Protein AF-A0ABC9W5D8-F1 (afdb_monomer)

Mean predicted aligned error: 9.76 Å

Sequence (117 aa):
MKMIRGLEHLSYEDRLRELGLFSLEKRRIWGDLRAAFQYIKEAYRKAGEGLFTKAWSDRTMVNDFKLKEGRFRLDVRKKFFTMRVVRHWNRLPREAVEVPSLEVLKARWDGALGNMV

Solvent-accessible surface area (backbone atoms only — not comparable to full-atom values): 7394 Å² total; per-residue (Å²): 134,91,76,66,87,90,52,78,88,49,53,76,68,54,47,28,59,77,67,74,46,78,53,72,64,59,52,49,53,48,54,44,45,53,54,48,47,40,47,76,75,71,75,23,95,82,81,42,86,75,83,61,50,76,39,82,59,96,67,98,60,67,44,64,82,31,52,55,76,79,90,69,95,51,74,75,58,56,74,35,69,69,43,48,36,30,60,56,56,62,68,44,49,35,72,58,70,69,44,95,44,71,68,59,32,48,59,42,45,71,66,63,45,82,79,59,132

pLDDT: mean 74.96, std 11.91, range [47.03, 89.69]

Radius of gyration: 17.04 Å; Cα contacts (8 Å, |Δi|>4): 88; chains: 1; bounding box: 44×32×49 Å

Secondary structure (DSSP, 8-state):
-PPPTT-TTS-HHHHHHHTTPPPHHHHHHHHHHHHHHIIIIIS-TTT-TTT--EE---S-SS-S-EEPPP--SSGGGGGSHHHHHHHHHTTS-HHHHS-SSHHHHHHHHHHHGGG--

Foldseek 3Di:
DDDDPPCPPPDPVVVCVVVVHDDPVLVVLLVLQLVVLCLPANPPPPPSPPLWDF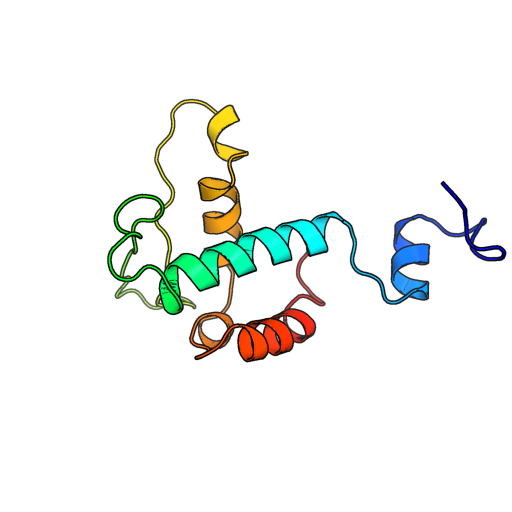DQDPDDDFARGATDADDDPDPVVCPDSSNSNRVSVVPDGRVLNVDNDPVSNVVVSVVPCVPPD

Organism: Grus japonensis (NCBI:txid30415)

Structure (mmCIF, N/CA/C/O backbone):
data_AF-A0ABC9W5D8-F1
#
_entry.id   AF-A0ABC9W5D8-F1
#
loop_
_atom_site.group_PDB
_atom_site.id
_atom_site.type_symbol
_atom_site.label_atom_id
_atom_site.label_alt_id
_atom_site.label_comp_id
_atom_site.label_asym_id
_atom_site.label_entity_id
_atom_site.label_seq_id
_atom_site.pdbx_PDB_ins_code
_atom_site.Cartn_x
_atom_site.Cartn_y
_atom_site.Cartn_z
_atom_site.occupancy
_atom_site.B_iso_or_equiv
_atom_site.auth_seq_id
_atom_site.auth_comp_id
_atom_site.auth_asym_id
_atom_site.auth_atom_id
_atom_site.pdbx_PDB_model_num
ATOM 1 N N . MET A 1 1 ? -15.100 14.810 17.867 1.00 52.06 1 MET A N 1
ATOM 2 C CA . MET A 1 1 ? -15.247 13.441 17.322 1.00 52.06 1 MET A CA 1
ATOM 3 C C . MET A 1 1 ? -16.468 12.830 17.998 1.00 52.06 1 MET A C 1
ATOM 5 O O . MET A 1 1 ? -16.484 12.803 19.219 1.00 52.06 1 MET A O 1
ATOM 9 N N . LYS A 1 2 ? -17.538 12.482 17.268 1.00 65.69 2 LYS A N 1
ATOM 10 C CA . LYS A 1 2 ? -18.737 11.883 17.886 1.00 65.69 2 LYS A CA 1
ATOM 11 C C . LYS A 1 2 ? -18.485 10.385 18.077 1.00 65.69 2 LYS A C 1
ATOM 13 O O . LYS A 1 2 ? -18.227 9.697 17.095 1.00 65.69 2 LYS A O 1
ATOM 18 N N . MET A 1 3 ? -18.502 9.912 19.321 1.00 75.75 3 MET A N 1
ATOM 19 C CA . MET A 1 3 ? -18.391 8.488 19.649 1.00 75.75 3 MET A CA 1
ATOM 20 C C . MET A 1 3 ? -19.765 7.817 19.570 1.00 75.75 3 MET A C 1
ATOM 22 O O . MET A 1 3 ? -20.776 8.420 19.930 1.00 75.75 3 MET A O 1
ATOM 26 N N . ILE A 1 4 ? -19.793 6.575 19.087 1.00 80.94 4 ILE A N 1
ATOM 27 C CA . ILE A 1 4 ? -20.999 5.745 19.063 1.00 80.94 4 ILE A CA 1
ATOM 28 C C . ILE A 1 4 ? -21.278 5.289 20.500 1.00 80.94 4 ILE A C 1
ATOM 30 O O . ILE A 1 4 ? -20.402 4.709 21.147 1.00 80.94 4 ILE A O 1
ATOM 34 N N . ARG A 1 5 ? -22.486 5.576 21.001 1.00 86.31 5 ARG A N 1
ATOM 35 C CA . ARG A 1 5 ? -22.923 5.162 22.344 1.00 86.31 5 ARG A CA 1
ATOM 36 C C . ARG A 1 5 ? -22.900 3.631 22.441 1.00 86.31 5 ARG A C 1
ATOM 38 O O . ARG A 1 5 ? -23.339 2.963 21.513 1.00 86.31 5 ARG A O 1
ATOM 45 N N . GLY A 1 6 ? -22.382 3.091 23.545 1.00 84.88 6 GLY A N 1
ATOM 46 C CA . GLY A 1 6 ? -22.276 1.641 23.793 1.00 84.88 6 GLY A CA 1
ATOM 47 C C . GLY A 1 6 ? -20.894 1.033 23.522 1.00 84.88 6 GLY A C 1
ATOM 48 O O . GLY A 1 6 ? -20.557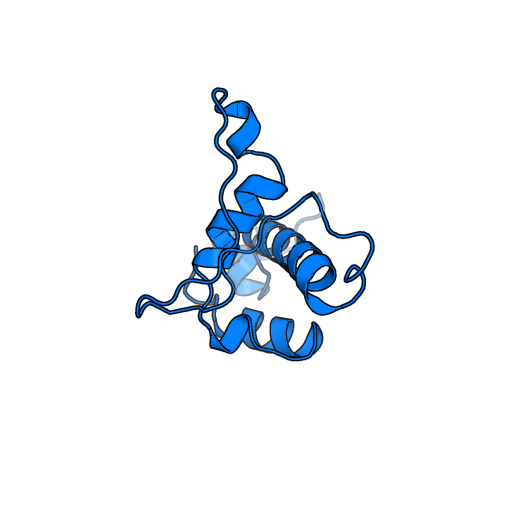 0.015 24.114 1.00 84.88 6 GLY A O 1
ATOM 49 N N . LEU A 1 7 ? -20.044 1.698 22.732 1.00 87.75 7 LEU A N 1
ATOM 50 C CA . LEU A 1 7 ? -18.678 1.238 22.433 1.00 87.75 7 LEU A CA 1
ATOM 51 C C . LEU A 1 7 ? -17.603 1.927 23.293 1.00 87.75 7 LEU A C 1
ATOM 53 O O . LEU A 1 7 ? -16.408 1.820 23.027 1.00 87.75 7 LEU A O 1
ATOM 57 N N . GLU A 1 8 ? -18.013 2.665 24.324 1.00 87.25 8 GLU A N 1
ATOM 58 C CA . GLU A 1 8 ? -17.138 3.543 25.113 1.00 87.25 8 GLU A CA 1
ATOM 59 C C . GLU A 1 8 ? -16.078 2.771 25.915 1.00 87.25 8 GLU A C 1
ATOM 61 O O . GLU A 1 8 ? -14.961 3.259 26.075 1.00 87.25 8 GLU A O 1
ATOM 66 N N . HIS A 1 9 ? -16.401 1.547 26.338 1.00 87.38 9 HIS A N 1
ATOM 67 C CA . HIS A 1 9 ? -15.533 0.669 27.128 1.00 87.38 9 HIS A CA 1
ATOM 68 C C . HIS A 1 9 ? -14.520 -0.123 26.285 1.00 87.38 9 HIS A C 1
ATOM 70 O O . HIS A 1 9 ? -13.538 -0.629 26.821 1.00 87.38 9 HIS A O 1
ATOM 76 N N . LEU A 1 10 ? -14.749 -0.236 24.974 1.00 89.69 10 LEU A N 1
ATOM 77 C CA . LEU A 1 10 ? -13.893 -1.007 24.077 1.00 89.69 10 LEU A CA 1
ATOM 78 C C . LEU A 1 10 ? -12.647 -0.219 23.675 1.00 89.69 10 LEU A C 1
ATOM 80 O O . LEU A 1 10 ? -12.696 1.010 23.530 1.00 89.69 10 LEU A O 1
ATOM 84 N N . SER A 1 11 ? -11.547 -0.935 23.431 1.00 88.62 11 SER A N 1
ATOM 85 C CA . SER A 1 11 ? -10.331 -0.358 22.854 1.00 88.62 11 SER A CA 1
ATOM 86 C C . SER A 1 11 ? -10.579 0.117 21.415 1.00 88.62 11 SER A C 1
ATOM 88 O O . SER A 1 11 ? -11.542 -0.290 20.768 1.00 88.62 11 SER A O 1
ATOM 90 N N . TYR A 1 12 ? -9.713 0.983 20.879 1.00 84.38 12 TYR A N 1
ATOM 91 C CA . TYR A 1 12 ? -9.842 1.448 19.491 1.00 84.38 12 TYR A CA 1
ATOM 92 C C . TYR A 1 12 ? -9.900 0.285 18.484 1.00 84.38 12 TYR A C 1
ATOM 94 O O . TYR A 1 12 ? -10.726 0.313 17.572 1.00 84.38 12 TYR A O 1
ATOM 102 N N . GLU A 1 13 ? -9.070 -0.741 18.681 1.00 83.31 13 GLU A N 1
ATOM 103 C CA . GLU A 1 13 ? -9.015 -1.914 17.805 1.00 83.31 13 GLU A CA 1
ATOM 104 C C . GLU A 1 13 ? -10.278 -2.775 17.918 1.00 83.31 13 GLU A C 1
ATOM 106 O O . GLU A 1 13 ? -10.823 -3.209 16.903 1.00 83.31 13 GLU A O 1
ATOM 111 N N . ASP A 1 14 ? -10.807 -2.957 19.129 1.00 87.62 14 ASP A N 1
ATOM 112 C CA . ASP A 1 14 ? -12.037 -3.729 19.338 1.00 87.62 14 ASP A CA 1
ATOM 113 C C . ASP A 1 14 ? -13.255 -3.010 18.758 1.00 87.62 14 ASP A C 1
ATOM 115 O O . ASP A 1 14 ? -14.113 -3.637 18.147 1.00 87.62 14 ASP A O 1
ATOM 119 N N . ARG A 1 15 ? -13.296 -1.673 18.838 1.00 88.94 15 ARG A N 1
ATOM 120 C CA . ARG A 1 15 ? -14.333 -0.873 18.164 1.00 88.94 15 ARG A CA 1
ATOM 121 C C . ARG A 1 15 ? -14.294 -1.052 16.653 1.00 88.94 15 ARG A C 1
ATOM 123 O O . ARG A 1 15 ? -15.343 -1.111 16.021 1.00 88.94 15 ARG A O 1
ATOM 130 N N . LEU A 1 16 ? -13.100 -1.097 16.060 1.00 85.94 16 LEU A N 1
ATOM 131 C CA . LEU A 1 16 ? -12.955 -1.332 14.625 1.00 85.94 16 LEU A CA 1
ATOM 132 C C . LEU A 1 16 ? -13.451 -2.728 14.241 1.00 85.94 16 LEU A C 1
ATOM 134 O O . LEU A 1 16 ? -14.157 -2.851 13.243 1.00 85.94 16 LEU A O 1
ATOM 138 N N . ARG A 1 17 ? -13.135 -3.748 15.049 1.00 85.25 17 ARG A N 1
ATOM 139 C CA . ARG A 1 17 ? -13.626 -5.120 14.853 1.00 85.25 17 ARG A CA 1
ATOM 140 C C . ARG A 1 17 ? -15.148 -5.199 14.951 1.00 85.25 17 ARG A C 1
ATOM 142 O O . ARG A 1 17 ? -15.764 -5.727 14.032 1.00 85.25 17 ARG A O 1
ATOM 149 N N . GLU A 1 18 ? -15.734 -4.619 15.996 1.00 87.12 18 GLU A N 1
ATOM 150 C CA . GLU A 1 18 ? -17.185 -4.624 16.233 1.00 87.12 18 GLU A CA 1
ATOM 151 C C . GLU A 1 18 ? -17.954 -3.919 15.107 1.00 87.12 18 GLU A C 1
ATOM 153 O O . GLU A 1 18 ? -19.015 -4.358 14.676 1.00 87.12 18 GLU A O 1
ATOM 158 N N . LEU A 1 19 ? -17.386 -2.836 14.570 1.00 87.31 19 LEU A N 1
ATOM 159 C CA . LEU A 1 19 ? -17.972 -2.091 13.457 1.00 87.31 19 LEU A CA 1
ATOM 160 C C . LEU A 1 19 ? -17.673 -2.709 12.079 1.00 87.31 19 LEU A C 1
ATOM 162 O O . LEU A 1 19 ? -18.116 -2.163 11.068 1.00 87.31 19 LEU A O 1
ATOM 166 N N . GLY A 1 20 ? -16.885 -3.788 12.007 1.00 84.81 20 GLY A N 1
ATOM 167 C CA . GLY A 1 20 ? -16.422 -4.364 10.741 1.00 84.81 20 GLY A CA 1
ATOM 168 C C . GLY A 1 20 ? -15.589 -3.387 9.898 1.00 84.81 20 GLY A C 1
ATOM 169 O O . GLY A 1 20 ? -15.586 -3.464 8.669 1.00 84.81 20 GLY A O 1
ATOM 170 N N . LEU A 1 21 ? -14.914 -2.425 10.536 1.00 84.62 21 LEU A N 1
ATOM 171 C CA . LEU A 1 21 ? -14.166 -1.361 9.873 1.00 84.62 21 LEU A CA 1
ATOM 172 C C . LEU A 1 21 ? -12.668 -1.653 9.832 1.00 84.62 21 LEU A C 1
ATOM 174 O O . LEU A 1 21 ? -12.053 -2.102 10.795 1.00 84.62 21 LEU A O 1
ATOM 178 N N . PHE A 1 22 ? -12.037 -1.263 8.728 1.00 82.00 22 PHE A N 1
ATOM 179 C CA . PHE A 1 22 ? -10.584 -1.249 8.638 1.00 82.00 22 PHE A CA 1
ATOM 180 C C . PHE A 1 22 ? -9.962 -0.085 9.418 1.00 82.00 22 PHE A C 1
ATOM 182 O O . PHE A 1 22 ? -10.428 1.066 9.369 1.00 82.00 22 PHE A O 1
ATOM 189 N N . SER A 1 23 ? -8.816 -0.367 10.045 1.00 84.81 23 SER A N 1
ATOM 190 C CA . SER A 1 23 ? -7.956 0.659 10.630 1.00 84.81 23 SER A CA 1
ATOM 191 C C . SER A 1 23 ? -7.548 1.703 9.586 1.00 84.81 23 SER A C 1
ATOM 193 O O . SER A 1 23 ? -7.592 1.482 8.3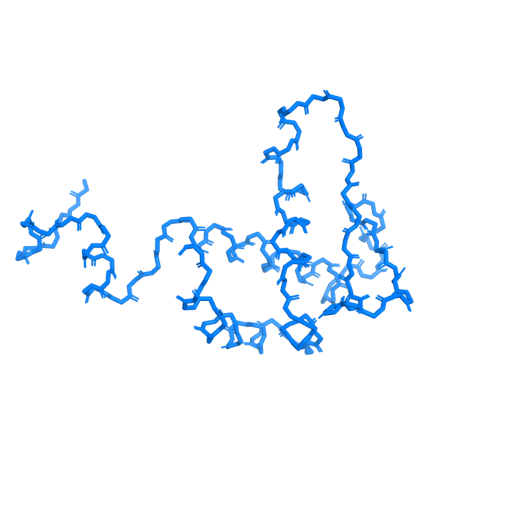68 1.00 84.81 23 SER A O 1
ATOM 195 N N . LEU A 1 24 ? -7.167 2.890 10.060 1.00 85.69 24 LEU A N 1
ATOM 196 C CA . LEU A 1 24 ? -6.671 3.950 9.177 1.00 85.69 24 LEU A CA 1
ATOM 197 C C . LEU A 1 24 ? -5.429 3.504 8.398 1.00 85.69 24 LEU A C 1
ATOM 199 O O . LEU A 1 24 ? -5.266 3.886 7.241 1.00 85.69 24 LEU A O 1
ATOM 203 N N . GLU A 1 25 ? -4.590 2.665 9.000 1.00 83.94 25 GLU A N 1
ATOM 204 C CA . GLU A 1 25 ? -3.413 2.106 8.344 1.00 83.94 25 GLU A CA 1
ATOM 205 C C . GLU A 1 25 ? -3.795 1.196 7.173 1.00 83.94 25 GLU A C 1
ATOM 207 O O . GLU A 1 25 ? -3.338 1.435 6.054 1.00 83.94 25 GLU A O 1
ATOM 212 N N . LYS A 1 26 ? -4.711 0.238 7.375 1.00 83.75 26 LYS A N 1
ATOM 213 C CA . LYS A 1 26 ? -5.200 -0.632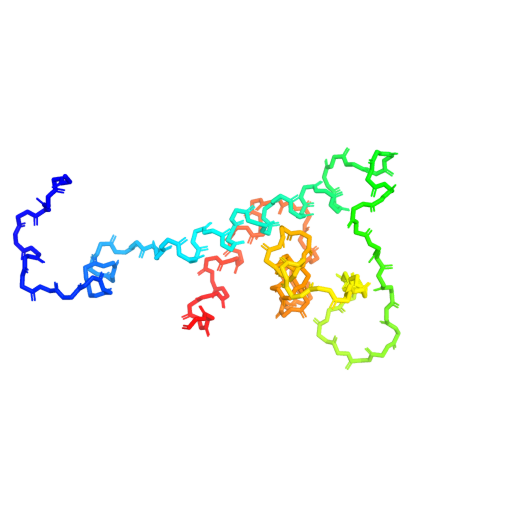 6.292 1.00 83.75 26 LYS A CA 1
ATOM 214 C C . LYS A 1 26 ? -5.835 0.178 5.156 1.00 83.75 26 LYS A C 1
ATOM 216 O O . LYS A 1 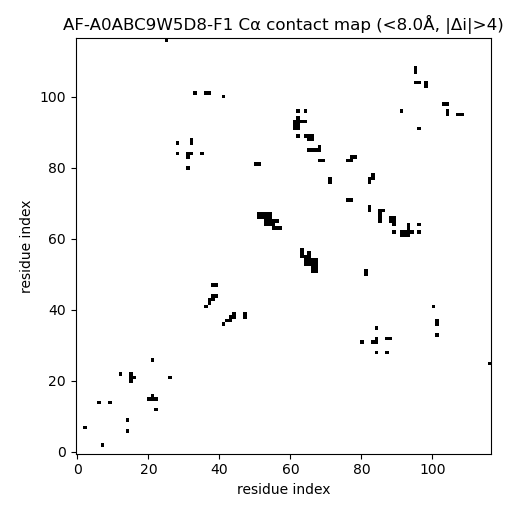26 ? -5.554 -0.078 3.986 1.00 83.75 26 LYS A O 1
ATOM 221 N N . ARG A 1 27 ? -6.612 1.220 5.483 1.00 86.56 27 ARG A N 1
ATOM 222 C CA . ARG A 1 27 ? -7.187 2.147 4.486 1.00 86.56 27 ARG A CA 1
ATOM 223 C C . ARG A 1 27 ? -6.125 2.935 3.722 1.00 86.56 27 ARG A C 1
ATOM 225 O O . ARG A 1 27 ? -6.262 3.128 2.516 1.00 86.56 27 ARG A O 1
ATOM 232 N N . ARG A 1 28 ? -5.063 3.377 4.401 1.00 88.06 28 ARG A N 1
ATOM 233 C CA . ARG A 1 28 ? -3.944 4.090 3.776 1.00 88.06 28 ARG A CA 1
ATOM 234 C C . ARG A 1 28 ? -3.171 3.185 2.820 1.00 88.06 28 ARG A C 1
ATOM 236 O O . ARG A 1 28 ? -2.905 3.604 1.699 1.00 88.06 28 ARG A O 1
ATOM 243 N N . ILE A 1 29 ? -2.862 1.956 3.237 1.00 86.19 29 ILE A N 1
ATOM 244 C CA . ILE A 1 29 ? -2.186 0.968 2.384 1.00 86.19 29 ILE A CA 1
ATOM 245 C C . ILE A 1 29 ? -3.052 0.654 1.158 1.00 86.19 29 ILE A C 1
ATOM 247 O O . ILE A 1 29 ? -2.540 0.639 0.040 1.00 86.19 29 ILE A O 1
ATOM 251 N N . TRP A 1 30 ? -4.365 0.479 1.338 1.00 86.62 30 TRP A N 1
ATOM 252 C CA . TRP A 1 30 ? -5.279 0.263 0.217 1.00 86.62 30 TRP A CA 1
ATOM 253 C C . TRP A 1 30 ? -5.291 1.439 -0.767 1.00 86.62 30 TRP A C 1
ATOM 255 O O . TRP A 1 30 ? -5.204 1.235 -1.977 1.00 86.62 30 TRP A O 1
ATOM 265 N N . GLY A 1 31 ? -5.337 2.677 -0.265 1.00 89.06 31 GLY A N 1
ATOM 266 C CA . GLY A 1 31 ? -5.233 3.876 -1.101 1.00 89.06 31 GLY A CA 1
ATOM 267 C C . GLY A 1 31 ? -3.919 3.934 -1.884 1.00 89.06 31 GLY A C 1
ATOM 268 O O . GLY A 1 31 ? -3.928 4.235 -3.079 1.00 89.06 31 GLY A O 1
ATOM 269 N N . ASP A 1 32 ? -2.806 3.580 -1.234 1.00 87.75 32 ASP A N 1
ATOM 270 C CA . ASP A 1 32 ? -1.487 3.537 -1.862 1.00 87.75 32 ASP A CA 1
ATOM 271 C C . ASP A 1 32 ? -1.432 2.493 -3.002 1.00 87.75 32 ASP A C 1
ATOM 273 O O . ASP A 1 32 ? -0.969 2.785 -4.107 1.00 87.75 32 ASP A O 1
ATOM 277 N N . LEU A 1 33 ? -1.956 1.287 -2.766 1.00 85.62 33 LEU A N 1
ATOM 278 C CA . LEU A 1 33 ? -1.963 0.198 -3.750 1.00 85.62 33 LEU A CA 1
ATOM 279 C C . LEU A 1 33 ? -2.947 0.421 -4.894 1.00 85.62 33 LEU A C 1
ATOM 281 O O . LEU A 1 33 ? -2.620 0.108 -6.036 1.00 85.62 33 LEU A O 1
ATOM 285 N N . ARG A 1 34 ? -4.114 1.011 -4.620 1.00 87.94 34 ARG A N 1
ATOM 286 C CA . ARG A 1 34 ? -5.065 1.430 -5.655 1.00 87.94 34 ARG A CA 1
ATOM 287 C C . ARG A 1 34 ? -4.406 2.383 -6.648 1.00 87.94 34 ARG A C 1
ATOM 289 O O . ARG A 1 34 ? -4.504 2.175 -7.855 1.00 87.94 34 ARG A O 1
ATOM 296 N N . ALA A 1 35 ? -3.717 3.404 -6.143 1.00 85.50 35 ALA A N 1
ATOM 297 C CA . ALA A 1 35 ? -3.010 4.363 -6.985 1.00 85.50 35 ALA A CA 1
ATOM 298 C C . ALA A 1 35 ? -1.863 3.697 -7.772 1.00 85.50 35 ALA A C 1
ATOM 300 O O . ALA A 1 35 ? -1.676 3.981 -8.956 1.00 85.50 35 ALA A O 1
ATOM 301 N N . ALA A 1 36 ? -1.136 2.759 -7.156 1.00 83.88 36 ALA A N 1
ATOM 302 C CA . ALA A 1 36 ? -0.102 1.980 -7.836 1.00 83.88 36 ALA A CA 1
ATOM 303 C C . ALA A 1 36 ? -0.664 1.104 -8.966 1.00 83.88 36 ALA A C 1
ATOM 305 O O . ALA A 1 36 ? -0.116 1.092 -10.067 1.00 83.88 36 ALA A O 1
ATOM 306 N N . PHE A 1 37 ? -1.779 0.409 -8.728 1.00 82.00 37 PHE A N 1
ATOM 307 C CA . PHE A 1 37 ? -2.435 -0.435 -9.726 1.00 82.00 37 PHE A CA 1
ATOM 308 C C . PHE A 1 37 ? -2.863 0.377 -10.951 1.00 82.00 37 PHE A C 1
ATOM 310 O O . PHE A 1 37 ? -2.528 0.020 -12.081 1.00 82.00 37 PHE A O 1
ATOM 317 N N . GLN A 1 38 ? -3.511 1.523 -10.727 1.00 80.88 38 GLN A N 1
ATOM 318 C CA . GLN A 1 38 ? -3.913 2.441 -11.796 1.00 80.88 38 GLN A CA 1
ATOM 319 C C . GLN A 1 38 ? -2.713 2.927 -12.622 1.00 80.88 38 GLN A C 1
ATOM 321 O O . GLN A 1 38 ? -2.781 2.976 -13.852 1.00 80.88 38 GLN A O 1
ATOM 326 N N . TYR A 1 39 ? -1.589 3.224 -11.961 1.00 76.00 39 TYR A N 1
ATOM 327 C CA . TYR A 1 39 ? -0.350 3.610 -12.634 1.00 76.00 39 TYR A CA 1
ATOM 328 C C . TYR A 1 39 ? 0.240 2.477 -13.486 1.00 76.00 39 TYR A C 1
ATOM 330 O O . TYR A 1 39 ? 0.701 2.699 -14.604 1.00 76.00 39 TYR A O 1
ATOM 338 N N . ILE A 1 40 ? 0.228 1.249 -12.962 1.00 73.06 40 ILE A N 1
ATOM 339 C CA . ILE A 1 40 ? 0.904 0.094 -13.565 1.00 73.06 40 ILE A CA 1
ATOM 340 C C . ILE A 1 40 ? 0.095 -0.529 -14.709 1.00 73.06 40 ILE A C 1
ATOM 342 O O . ILE A 1 40 ? 0.712 -1.001 -15.676 1.00 73.06 40 ILE A O 1
ATOM 346 N N . LYS A 1 41 ? -1.239 -0.581 -14.577 1.00 71.94 41 LYS A N 1
ATOM 347 C CA . LYS A 1 41 ? -2.144 -1.366 -15.434 1.00 71.94 41 LYS A CA 1
ATOM 348 C C . LYS A 1 41 ? -3.136 -0.528 -16.246 1.00 71.94 41 LYS A C 1
ATOM 350 O O . LYS A 1 41 ? -3.348 -0.862 -17.405 1.00 71.94 41 LYS A O 1
ATOM 355 N N . GLU A 1 42 ? -3.728 0.530 -15.684 1.00 63.03 42 GLU A N 1
ATOM 356 C CA . GLU A 1 42 ? -5.060 0.967 -16.151 1.00 63.03 42 GLU A CA 1
ATOM 357 C C . GLU A 1 42 ? -5.132 2.363 -16.806 1.00 63.03 42 GLU A C 1
ATOM 359 O O . GLU A 1 42 ? -6.132 2.663 -17.445 1.00 63.03 42 GLU A O 1
ATOM 364 N N . ALA A 1 43 ? -4.089 3.208 -16.758 1.00 50.88 43 ALA A N 1
ATOM 365 C CA . ALA A 1 43 ? -4.155 4.522 -17.439 1.00 50.88 43 ALA A CA 1
ATOM 366 C C . ALA A 1 43 ? -2.833 5.116 -17.971 1.00 50.88 43 ALA A C 1
ATOM 368 O O . ALA A 1 43 ? -2.860 5.986 -18.839 1.00 50.88 43 ALA A O 1
ATOM 369 N N . TYR A 1 44 ? -1.662 4.664 -17.510 1.00 51.41 44 TYR A N 1
ATOM 370 C CA . TYR A 1 44 ? -0.393 5.385 -17.723 1.00 51.41 44 TYR A CA 1
ATOM 371 C C . TYR A 1 44 ? 0.642 4.642 -18.573 1.00 51.41 44 TYR A C 1
ATOM 373 O O . TYR A 1 44 ? 1.840 4.878 -18.435 1.00 51.41 44 TYR A O 1
ATOM 381 N N . ARG A 1 45 ? 0.223 3.797 -19.525 1.00 52.28 45 ARG A N 1
ATOM 382 C CA . ARG A 1 45 ? 1.185 3.081 -20.389 1.00 52.28 45 ARG A CA 1
ATOM 383 C C . ARG A 1 45 ? 2.140 4.018 -21.159 1.00 52.28 45 ARG A C 1
ATOM 385 O O . ARG A 1 45 ? 3.197 3.558 -21.564 1.00 52.28 45 ARG A O 1
ATOM 392 N N . LYS A 1 46 ? 1.781 5.300 -21.350 1.00 51.56 46 LYS A N 1
ATOM 393 C CA . LYS A 1 46 ? 2.614 6.324 -22.018 1.00 51.56 46 LYS A CA 1
ATOM 394 C C . LYS A 1 46 ? 3.151 7.450 -21.117 1.00 51.56 46 LYS A C 1
ATOM 396 O O . LYS A 1 46 ? 4.177 8.019 -21.449 1.00 51.56 46 LYS A O 1
ATOM 401 N N . ALA A 1 47 ? 2.497 7.785 -20.001 1.00 47.44 47 ALA A N 1
ATOM 402 C CA . ALA A 1 47 ? 2.941 8.864 -19.095 1.00 47.44 47 ALA A CA 1
ATOM 403 C C . ALA A 1 47 ? 3.535 8.340 -17.765 1.00 47.44 47 ALA A C 1
ATOM 405 O O . ALA A 1 47 ? 3.918 9.116 -16.893 1.00 47.44 47 ALA A O 1
ATOM 406 N N . GLY A 1 48 ? 3.584 7.013 -17.594 1.00 51.22 48 GLY A N 1
ATOM 407 C CA . GLY A 1 48 ? 4.061 6.317 -16.399 1.00 51.22 48 GLY A CA 1
ATOM 408 C C . GLY A 1 48 ? 5.524 5.861 -16.454 1.00 51.22 48 GLY A C 1
ATOM 409 O O . GLY A 1 48 ? 5.960 5.051 -15.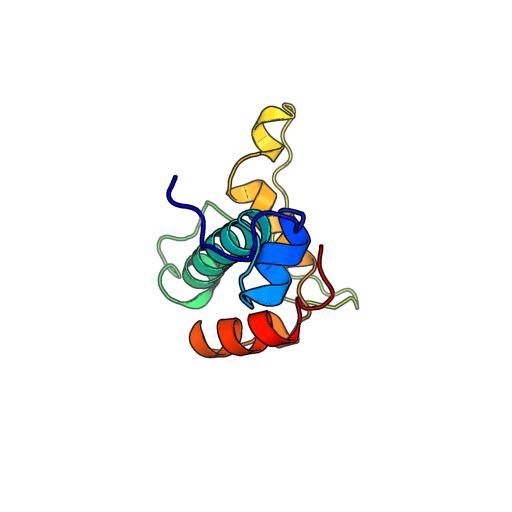635 1.00 51.22 48 GLY A O 1
ATOM 410 N N . GLU A 1 49 ? 6.302 6.342 -17.416 1.00 54.66 49 GLU A N 1
ATOM 411 C CA . GLU A 1 49 ? 7.736 6.071 -17.472 1.00 54.66 49 GLU A CA 1
ATOM 412 C C . GLU A 1 49 ? 8.460 7.039 -16.521 1.00 54.66 49 GLU A C 1
ATOM 414 O O . GLU A 1 49 ? 8.931 8.094 -16.924 1.00 54.66 49 GLU A O 1
ATOM 419 N N . GLY A 1 50 ? 8.495 6.733 -15.215 1.00 62.66 50 GLY A N 1
ATOM 420 C CA . GLY A 1 50 ? 9.341 7.505 -14.292 1.00 62.66 50 GLY A CA 1
ATOM 421 C C . GLY A 1 50 ? 9.151 7.295 -12.788 1.00 62.66 50 GLY A C 1
ATOM 422 O O . GLY A 1 50 ? 10.131 7.381 -12.051 1.00 62.66 50 GLY A O 1
ATOM 423 N N . LEU A 1 51 ? 7.939 6.999 -12.296 1.00 66.94 51 LEU A N 1
ATOM 424 C CA . LEU A 1 51 ? 7.703 6.868 -10.842 1.00 66.94 51 LEU A CA 1
ATOM 425 C C . LEU A 1 51 ? 8.063 5.486 -10.303 1.00 66.94 51 LEU A C 1
ATOM 427 O O . LEU A 1 51 ? 8.532 5.373 -9.170 1.00 66.94 51 LEU A O 1
ATOM 431 N N . PHE A 1 52 ? 7.850 4.443 -11.103 1.00 67.75 52 PHE A N 1
ATOM 432 C CA . PHE A 1 52 ? 8.164 3.073 -10.726 1.00 67.75 52 PHE A CA 1
ATOM 433 C C . PHE A 1 52 ? 8.918 2.369 -11.845 1.00 67.75 52 PHE A C 1
ATOM 435 O O . PHE A 1 52 ? 8.460 2.312 -12.984 1.00 67.75 52 PHE A O 1
ATOM 442 N N . THR A 1 53 ? 10.061 1.778 -11.508 1.00 69.38 53 THR A N 1
ATOM 443 C CA . THR A 1 53 ? 10.760 0.867 -12.412 1.00 69.38 53 THR A CA 1
ATOM 444 C C . THR A 1 53 ? 10.206 -0.537 -12.210 1.00 69.38 53 THR A C 1
ATOM 446 O O . THR A 1 53 ? 10.298 -1.089 -11.109 1.00 69.38 53 THR A O 1
ATOM 449 N N . LYS A 1 54 ? 9.640 -1.116 -13.271 1.00 70.31 54 LYS A N 1
ATOM 450 C CA . LYS A 1 54 ? 9.254 -2.530 -13.291 1.00 70.31 54 LYS A CA 1
ATOM 451 C C . LYS A 1 54 ? 10.525 -3.374 -13.292 1.00 70.31 54 LYS A C 1
ATOM 453 O O . LYS A 1 54 ? 11.412 -3.149 -14.111 1.00 70.31 54 LYS A O 1
ATOM 458 N N . ALA A 1 55 ? 10.613 -4.323 -12.372 1.00 66.75 55 ALA A N 1
ATOM 459 C CA . ALA A 1 55 ? 11.645 -5.345 -12.384 1.00 66.75 55 ALA A CA 1
ATOM 460 C C . ALA A 1 55 ? 10.980 -6.660 -12.792 1.00 66.75 55 ALA A C 1
ATOM 462 O O . ALA A 1 55 ? 10.195 -7.213 -12.025 1.00 66.75 55 ALA A O 1
ATOM 463 N N . TRP A 1 56 ? 11.279 -7.134 -14.001 1.00 58.69 56 TRP A N 1
ATOM 464 C CA . TRP A 1 56 ? 10.997 -8.519 -14.364 1.00 58.69 56 TRP A CA 1
ATOM 465 C C . TRP A 1 56 ? 12.001 -9.407 -13.627 1.00 58.69 56 TRP A C 1
ATOM 467 O O . TRP A 1 56 ? 13.191 -9.095 -13.592 1.00 58.69 56 TRP A O 1
ATOM 477 N N . SER A 1 57 ? 11.504 -10.451 -12.970 1.00 58.12 57 SER A N 1
ATOM 478 C CA . SER A 1 57 ? 12.308 -11.403 -12.206 1.00 58.12 57 SER A CA 1
ATOM 479 C C . SER A 1 57 ? 11.983 -12.805 -12.690 1.00 58.12 57 SER A C 1
ATOM 481 O O . SER A 1 57 ? 10.890 -13.302 -12.469 1.00 58.12 57 SER A O 1
ATOM 483 N N . ASP A 1 58 ? 12.973 -13.445 -13.284 1.00 52.50 58 ASP A N 1
ATOM 484 C CA . ASP A 1 58 ? 12.998 -14.818 -13.782 1.00 52.50 58 ASP A CA 1
ATOM 485 C C . ASP A 1 58 ? 13.248 -15.859 -12.667 1.00 52.50 58 ASP A C 1
ATOM 487 O O . ASP A 1 58 ? 13.203 -17.062 -12.911 1.00 52.50 58 ASP A O 1
ATOM 491 N N . ARG A 1 59 ? 13.461 -15.420 -11.413 1.00 49.84 59 ARG A N 1
ATOM 492 C CA . ARG A 1 59 ? 13.645 -16.308 -10.251 1.00 49.84 59 ARG A CA 1
ATOM 493 C C . ARG A 1 59 ? 12.361 -16.506 -9.440 1.00 49.84 59 ARG A C 1
ATOM 495 O O . ARG A 1 59 ? 11.713 -15.556 -9.003 1.00 49.84 59 ARG A O 1
ATOM 502 N N . THR A 1 60 ? 12.078 -17.783 -9.211 1.00 47.03 60 THR A N 1
ATOM 503 C CA . THR A 1 60 ? 10.899 -18.470 -8.667 1.00 47.03 60 THR A CA 1
ATOM 504 C C . THR A 1 60 ? 10.430 -17.989 -7.283 1.00 47.03 60 THR A C 1
ATOM 506 O O . THR A 1 60 ? 10.540 -18.714 -6.300 1.00 47.03 60 THR A O 1
ATOM 509 N N . MET A 1 61 ? 9.890 -16.771 -7.161 1.00 53.19 61 MET A N 1
ATOM 510 C CA . MET A 1 61 ? 9.184 -16.349 -5.939 1.00 53.19 61 MET A CA 1
ATOM 511 C C . MET A 1 61 ? 8.015 -15.381 -6.193 1.00 53.19 61 MET A C 1
ATOM 513 O O . MET A 1 61 ? 8.222 -14.197 -6.460 1.00 53.19 61 MET A O 1
ATOM 517 N N . VAL A 1 62 ? 6.810 -15.919 -5.958 1.00 57.09 62 VAL A N 1
ATOM 518 C CA . VAL A 1 62 ? 5.511 -15.344 -5.533 1.00 57.09 62 VAL A CA 1
ATOM 519 C C . VAL A 1 62 ? 4.876 -14.201 -6.344 1.00 57.09 62 VAL A C 1
ATOM 521 O O . VAL A 1 62 ? 3.655 -14.147 -6.344 1.00 57.09 62 VAL A O 1
ATOM 524 N N . ASN A 1 63 ? 5.591 -13.328 -7.063 1.00 65.31 63 ASN A N 1
ATOM 525 C CA . ASN A 1 63 ? 4.976 -12.389 -8.021 1.00 65.31 63 ASN A CA 1
ATOM 526 C C . ASN A 1 63 ? 5.934 -11.967 -9.154 1.00 65.31 63 ASN A C 1
ATOM 528 O O . ASN A 1 63 ? 7.109 -11.684 -8.920 1.00 65.31 63 ASN A O 1
ATOM 532 N N . ASP A 1 64 ? 5.399 -11.870 -10.376 1.00 64.94 64 ASP A N 1
ATOM 533 C CA . ASP A 1 64 ? 6.168 -11.515 -11.586 1.00 64.94 64 ASP A CA 1
ATOM 534 C C . ASP A 1 64 ? 6.197 -9.996 -11.847 1.00 64.94 64 A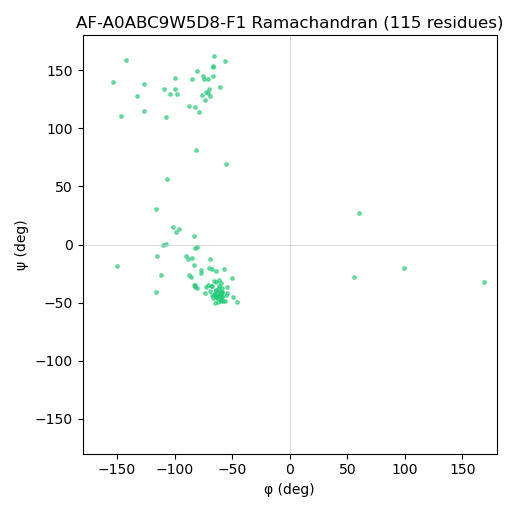SP A C 1
ATOM 536 O O . ASP A 1 64 ? 6.950 -9.492 -12.678 1.00 64.94 64 ASP A O 1
ATOM 540 N N . PHE A 1 65 ? 5.387 -9.233 -11.107 1.00 71.12 65 PHE A N 1
ATOM 541 C CA . PHE A 1 65 ? 5.200 -7.790 -11.274 1.00 71.12 65 PHE A CA 1
ATOM 542 C C . PHE A 1 65 ? 5.889 -6.993 -10.162 1.00 71.12 65 PHE A C 1
ATOM 544 O O . PHE A 1 65 ? 5.239 -6.210 -9.471 1.00 71.12 65 PHE A O 1
ATOM 551 N N . LYS A 1 66 ? 7.201 -7.160 -9.962 1.00 77.00 66 LYS A N 1
ATOM 552 C CA . LYS A 1 66 ? 7.914 -6.419 -8.907 1.00 77.00 66 LYS A CA 1
ATOM 553 C C . LYS A 1 66 ? 8.157 -4.964 -9.276 1.00 77.00 66 LYS A C 1
ATOM 555 O O . LYS A 1 66 ? 8.463 -4.612 -10.419 1.00 77.00 66 LYS A O 1
ATOM 560 N N . LEU A 1 67 ? 8.091 -4.117 -8.255 1.00 79.56 67 LEU A N 1
ATOM 561 C CA . LEU A 1 67 ? 8.548 -2.736 -8.323 1.00 79.56 67 LEU A CA 1
ATOM 562 C C . LEU A 1 67 ? 9.940 -2.637 -7.700 1.00 79.56 67 LEU A C 1
ATOM 564 O O . LEU A 1 67 ? 10.192 -3.178 -6.620 1.00 79.56 67 LEU A O 1
ATOM 568 N N . LYS A 1 68 ? 10.857 -1.946 -8.378 1.00 78.06 68 LYS A N 1
ATOM 569 C CA . LYS A 1 68 ? 12.210 -1.708 -7.868 1.00 78.06 68 LYS A CA 1
ATOM 570 C C . LYS A 1 68 ? 12.180 -0.621 -6.793 1.00 78.06 68 LYS A C 1
ATOM 572 O O . LYS A 1 68 ? 11.672 0.474 -7.029 1.00 78.06 68 LYS A O 1
ATOM 577 N N . GLU A 1 69 ? 12.763 -0.902 -5.629 1.00 75.19 69 GLU A N 1
ATOM 578 C CA . GLU A 1 69 ? 12.970 0.121 -4.599 1.00 75.19 69 GLU A CA 1
ATOM 579 C C . GLU A 1 69 ? 14.065 1.094 -5.068 1.00 75.19 69 GLU A C 1
ATOM 581 O O . GLU A 1 69 ? 15.138 0.687 -5.529 1.00 75.19 69 GLU A O 1
ATOM 586 N N . GLY A 1 70 ? 13.788 2.396 -4.986 1.00 72.12 70 GLY A N 1
ATOM 587 C CA . GLY A 1 70 ? 14.772 3.430 -5.283 1.00 72.12 70 GLY A CA 1
ATOM 588 C C . GLY A 1 70 ? 15.838 3.458 -4.191 1.00 72.12 70 GLY A C 1
ATOM 589 O O . GLY A 1 70 ? 15.521 3.435 -3.003 1.00 72.12 70 GLY A O 1
ATOM 590 N N . ARG A 1 71 ? 17.118 3.513 -4.572 1.00 72.94 71 ARG A N 1
ATOM 591 C CA . ARG A 1 71 ? 18.205 3.655 -3.596 1.00 72.94 71 ARG A CA 1
ATOM 592 C C . ARG A 1 71 ? 18.290 5.115 -3.169 1.00 72.94 71 ARG A C 1
ATOM 594 O O . ARG A 1 71 ? 18.625 5.981 -3.972 1.00 72.94 71 ARG A O 1
ATOM 601 N N . PHE A 1 72 ? 17.993 5.386 -1.903 1.00 66.94 72 PHE A N 1
ATOM 602 C CA . PHE A 1 72 ? 18.053 6.730 -1.338 1.00 66.94 72 PHE A CA 1
ATOM 603 C C . PHE A 1 72 ? 18.916 6.748 -0.081 1.00 66.94 72 PHE A C 1
ATOM 605 O O . PHE A 1 72 ? 18.818 5.858 0.758 1.00 66.94 72 PHE A O 1
ATOM 612 N N . ARG A 1 73 ? 19.742 7.792 0.053 1.00 68.69 73 ARG A N 1
ATOM 613 C CA . ARG A 1 73 ? 20.659 7.974 1.189 1.00 68.69 73 ARG A CA 1
ATOM 614 C C . ARG A 1 73 ? 19.956 8.458 2.466 1.00 68.69 73 ARG A C 1
ATOM 616 O O . ARG A 1 73 ? 20.471 8.241 3.551 1.00 68.69 73 ARG A O 1
ATOM 623 N N . LEU A 1 74 ? 18.799 9.117 2.338 1.00 79.06 74 LEU A N 1
ATOM 624 C CA . LEU A 1 74 ? 18.049 9.688 3.462 1.00 79.06 74 LEU A CA 1
ATOM 625 C C . LEU A 1 74 ? 16.830 8.831 3.817 1.00 79.06 74 LEU A C 1
ATOM 627 O O . LEU A 1 74 ? 15.981 8.576 2.960 1.00 79.06 74 LEU A O 1
ATOM 631 N N . ASP A 1 75 ? 16.682 8.494 5.100 1.00 73.31 75 ASP A N 1
ATOM 632 C CA . ASP A 1 75 ? 15.545 7.718 5.618 1.00 73.31 75 ASP A CA 1
ATOM 633 C C . ASP A 1 75 ? 14.198 8.429 5.472 1.00 73.31 75 ASP A C 1
ATOM 635 O O . ASP A 1 75 ? 13.158 7.778 5.365 1.00 73.31 75 ASP A O 1
ATOM 639 N N . VAL A 1 76 ? 14.204 9.761 5.364 1.00 75.56 76 VAL A N 1
ATOM 640 C CA . VAL A 1 76 ? 13.007 10.556 5.052 1.00 75.56 76 VAL A CA 1
ATOM 641 C C . VAL A 1 76 ? 12.359 10.061 3.759 1.00 75.56 76 VAL A C 1
ATOM 643 O O . VAL A 1 76 ? 11.132 9.973 3.675 1.00 75.56 76 VAL A O 1
ATOM 646 N N . ARG A 1 77 ? 13.169 9.641 2.772 1.00 72.19 77 ARG A N 1
ATOM 647 C CA . ARG A 1 77 ? 12.637 9.185 1.488 1.00 72.19 77 ARG A CA 1
ATOM 648 C C . ARG A 1 77 ? 11.904 7.843 1.558 1.00 72.19 77 ARG A C 1
ATOM 650 O O . ARG A 1 77 ? 11.046 7.587 0.717 1.00 72.19 77 ARG A O 1
ATOM 657 N N . LYS A 1 78 ? 12.144 7.034 2.598 1.00 72.50 78 LYS A N 1
ATOM 658 C CA . LYS A 1 78 ? 11.427 5.766 2.834 1.00 72.50 78 LYS A CA 1
ATOM 659 C C . LYS A 1 78 ? 9.950 5.980 3.188 1.00 72.50 78 LYS A C 1
ATOM 661 O O . LYS A 1 78 ? 9.149 5.067 3.019 1.00 72.50 78 LYS A O 1
ATOM 666 N N . LYS A 1 79 ? 9.575 7.179 3.656 1.00 76.88 79 LYS A N 1
ATOM 667 C CA . LYS A 1 79 ? 8.184 7.530 3.994 1.00 76.88 79 LYS A CA 1
ATOM 668 C C . LYS A 1 79 ? 7.369 8.013 2.785 1.00 76.88 79 LYS A C 1
ATOM 670 O O . LYS A 1 79 ? 6.145 8.114 2.892 1.00 76.88 79 LYS A O 1
ATOM 675 N N . PHE A 1 80 ? 8.001 8.294 1.640 1.00 78.75 80 PHE A N 1
ATOM 676 C CA . PHE A 1 80 ? 7.274 8.708 0.437 1.00 78.75 80 PHE A CA 1
ATOM 677 C C . PHE A 1 80 ? 6.407 7.585 -0.121 1.00 78.75 80 PHE A C 1
ATOM 679 O O . PHE A 1 80 ? 6.692 6.399 0.042 1.00 78.75 80 PHE A O 1
ATOM 686 N N . PHE A 1 81 ? 5.346 7.995 -0.814 1.00 78.12 81 PHE A N 1
ATOM 687 C CA . PHE A 1 81 ? 4.410 7.118 -1.509 1.00 78.12 81 PHE A CA 1
ATOM 688 C C . PHE A 1 81 ? 5.117 6.038 -2.341 1.00 78.12 81 PHE A C 1
ATOM 690 O O . PHE A 1 81 ? 4.836 4.858 -2.161 1.00 78.12 81 PHE A O 1
ATOM 697 N N . THR A 1 82 ? 6.102 6.419 -3.162 1.00 76.62 82 THR A N 1
ATOM 698 C CA . THR A 1 82 ? 6.821 5.484 -4.041 1.00 76.62 82 THR A CA 1
ATOM 699 C C . THR A 1 82 ? 7.514 4.361 -3.269 1.00 76.62 82 THR A C 1
ATOM 701 O O . THR A 1 82 ? 7.488 3.219 -3.707 1.00 76.62 82 THR A O 1
ATOM 704 N N . MET A 1 83 ? 8.079 4.629 -2.089 1.00 80.38 83 MET A N 1
ATOM 705 C CA . MET A 1 83 ? 8.754 3.598 -1.286 1.00 80.38 83 MET A CA 1
ATOM 706 C C . MET A 1 83 ? 7.793 2.758 -0.453 1.00 80.38 83 MET A C 1
ATOM 708 O O . MET A 1 83 ? 7.979 1.546 -0.337 1.00 80.38 83 MET A O 1
ATOM 712 N N . ARG A 1 84 ? 6.733 3.370 0.086 1.00 84.25 84 ARG A N 1
ATOM 713 C CA . ARG A 1 84 ? 5.703 2.638 0.837 1.00 84.25 84 ARG A CA 1
ATOM 714 C C . ARG A 1 84 ? 4.991 1.629 -0.063 1.00 84.25 84 ARG A C 1
ATOM 716 O O . ARG A 1 84 ? 4.882 0.461 0.302 1.00 84.25 84 ARG A O 1
ATOM 723 N N . VAL A 1 85 ? 4.615 2.050 -1.271 1.00 85.50 85 VAL A N 1
ATOM 724 C CA . VAL A 1 85 ? 3.979 1.186 -2.274 1.00 85.50 85 VAL A CA 1
ATOM 725 C C . VAL A 1 85 ? 4.855 -0.013 -2.618 1.00 85.50 85 VAL A C 1
ATOM 727 O O . VAL A 1 85 ? 4.356 -1.129 -2.573 1.00 85.50 85 VAL A O 1
ATOM 730 N N . VAL A 1 86 ? 6.148 0.183 -2.911 1.00 83.94 86 VAL A N 1
ATOM 731 C CA . VAL A 1 86 ? 7.049 -0.912 -3.325 1.00 83.94 86 VAL A CA 1
ATOM 732 C C . VAL A 1 86 ? 7.062 -2.056 -2.306 1.00 83.94 86 VAL A C 1
ATOM 734 O O . VAL A 1 86 ? 6.977 -3.223 -2.685 1.00 83.94 86 VAL A O 1
ATOM 737 N N . ARG A 1 87 ? 7.121 -1.737 -1.008 1.00 81.75 87 ARG A N 1
ATOM 738 C CA . ARG A 1 87 ? 7.178 -2.745 0.063 1.00 81.75 87 ARG A CA 1
ATOM 739 C C . ARG A 1 87 ? 5.895 -3.552 0.184 1.00 81.75 87 ARG A C 1
ATOM 741 O O . ARG A 1 87 ? 5.964 -4.763 0.361 1.00 81.75 87 ARG A O 1
ATOM 748 N N . HIS A 1 88 ? 4.742 -2.890 0.116 1.00 82.06 88 HIS A N 1
ATOM 749 C CA . HIS A 1 88 ? 3.452 -3.571 0.210 1.00 82.06 88 HIS A CA 1
ATOM 750 C C . HIS A 1 88 ? 3.137 -4.337 -1.075 1.00 82.06 88 HIS A C 1
ATOM 752 O O . HIS A 1 88 ? 2.729 -5.489 -1.004 1.00 82.06 88 HIS A O 1
ATOM 758 N N . TRP A 1 89 ? 3.412 -3.741 -2.235 1.00 83.56 89 TRP A N 1
ATOM 759 C CA . TRP A 1 89 ? 3.192 -4.345 -3.546 1.00 83.56 89 TRP A CA 1
ATOM 760 C C . TRP A 1 89 ? 3.999 -5.630 -3.731 1.00 83.56 89 TRP A C 1
ATOM 762 O O . TRP A 1 89 ? 3.445 -6.657 -4.101 1.00 83.56 89 TRP A O 1
ATOM 772 N N . ASN A 1 90 ? 5.291 -5.617 -3.386 1.00 80.94 90 ASN A N 1
ATOM 773 C CA . ASN A 1 90 ? 6.150 -6.794 -3.542 1.00 80.94 90 ASN A CA 1
ATOM 774 C C . ASN A 1 90 ? 5.802 -7.942 -2.572 1.00 80.94 90 ASN A C 1
ATOM 776 O O . ASN A 1 90 ? 6.292 -9.051 -2.774 1.00 80.94 90 ASN A O 1
ATOM 780 N N . ARG A 1 91 ? 4.978 -7.695 -1.542 1.00 81.88 91 ARG A N 1
ATOM 781 C CA . ARG A 1 91 ? 4.441 -8.725 -0.633 1.00 81.88 91 ARG A CA 1
ATOM 782 C C . ARG A 1 91 ? 3.129 -9.337 -1.124 1.00 81.88 91 ARG A C 1
ATOM 784 O O . ARG A 1 91 ? 2.699 -10.336 -0.558 1.00 81.88 91 ARG A O 1
ATOM 791 N 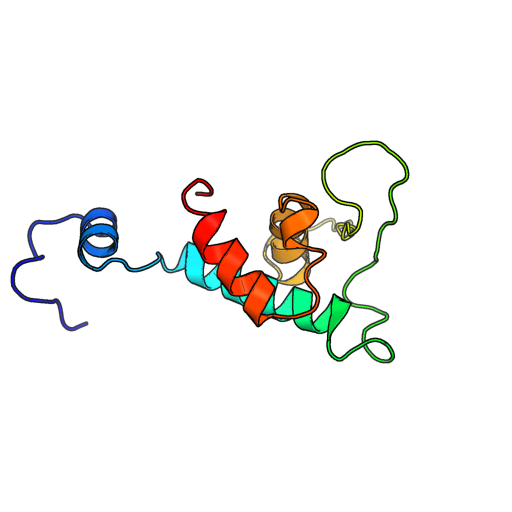N . LEU A 1 92 ? 2.485 -8.745 -2.130 1.00 78.06 92 LEU A N 1
ATOM 792 C CA . LEU A 1 92 ? 1.241 -9.283 -2.667 1.00 78.06 92 LEU A CA 1
ATOM 793 C C . LEU A 1 92 ? 1.506 -10.582 -3.439 1.00 78.06 92 LEU A C 1
ATOM 795 O O . LEU A 1 92 ? 2.513 -10.674 -4.148 1.00 78.06 92 LEU A O 1
ATOM 799 N N . PRO A 1 93 ? 0.608 -11.573 -3.345 1.00 77.44 93 PRO A N 1
ATOM 800 C CA . PRO A 1 93 ? 0.696 -12.771 -4.166 1.00 77.44 93 PRO A CA 1
ATOM 801 C C . PRO A 1 93 ? 0.457 -12.431 -5.644 1.00 77.44 93 PRO A C 1
ATOM 803 O O . PRO A 1 93 ? -0.240 -11.460 -5.963 1.00 77.44 93 PRO A O 1
ATOM 806 N N . ARG A 1 94 ? 1.027 -13.229 -6.553 1.00 77.69 94 ARG A N 1
ATOM 807 C CA . ARG A 1 94 ? 0.900 -13.079 -8.013 1.00 77.69 94 ARG A CA 1
ATOM 808 C C . ARG A 1 94 ? -0.552 -12.920 -8.420 1.00 77.69 94 ARG A C 1
ATOM 810 O O . ARG A 1 94 ? -0.884 -12.004 -9.162 1.00 77.69 94 ARG A O 1
ATOM 817 N N . GLU A 1 95 ? -1.420 -13.751 -7.860 1.00 77.50 95 GLU A N 1
ATOM 818 C CA . GLU A 1 95 ? -2.844 -13.753 -8.140 1.00 77.50 95 GLU A CA 1
ATOM 819 C C . GLU A 1 95 ? -3.442 -12.385 -7.809 1.00 77.50 95 GLU A C 1
ATOM 821 O O . GLU A 1 95 ? -4.165 -11.826 -8.623 1.00 77.50 95 GLU A O 1
ATOM 826 N N . ALA A 1 96 ? -3.114 -11.775 -6.670 1.00 78.31 96 ALA A N 1
ATOM 827 C CA . ALA A 1 96 ? -3.636 -10.447 -6.349 1.00 78.31 96 ALA A CA 1
ATOM 828 C C . ALA A 1 96 ? -3.201 -9.391 -7.379 1.00 78.31 96 ALA A C 1
ATOM 830 O O . ALA A 1 96 ? -3.991 -8.518 -7.718 1.00 78.31 96 ALA A O 1
ATOM 831 N N . VAL A 1 97 ? -1.983 -9.485 -7.915 1.00 77.88 97 VAL A N 1
ATOM 832 C CA . VAL A 1 97 ? -1.414 -8.477 -8.826 1.00 77.88 97 VAL A CA 1
ATOM 833 C C . VAL A 1 97 ? -1.805 -8.685 -10.298 1.00 77.88 97 VAL A C 1
ATOM 835 O O . VAL A 1 97 ? -1.872 -7.725 -11.068 1.00 77.88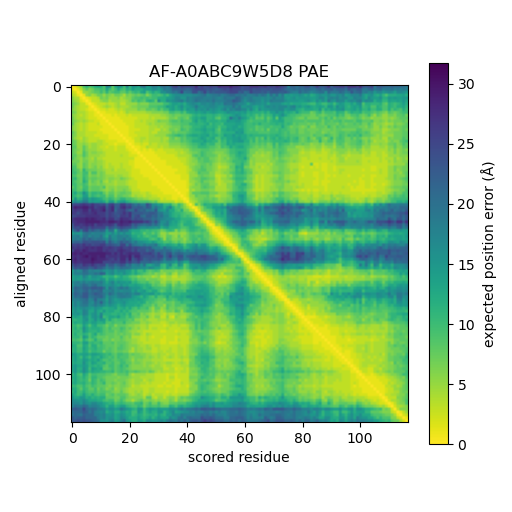 97 VAL A O 1
ATOM 838 N N . GLU A 1 98 ? -2.074 -9.922 -10.710 1.00 78.75 98 GLU A N 1
ATOM 839 C CA . GLU A 1 98 ? -2.390 -10.290 -12.099 1.00 78.75 98 GLU A CA 1
ATOM 840 C C . GLU A 1 98 ? -3.851 -10.077 -12.505 1.00 78.75 98 GLU A C 1
ATOM 842 O O . GLU A 1 98 ? -4.263 -10.438 -13.606 1.00 78.75 98 GLU A O 1
ATOM 847 N N . VAL A 1 99 ? -4.644 -9.461 -11.640 1.00 82.88 99 VAL A N 1
ATOM 848 C CA . VAL A 1 99 ? -6.046 -9.159 -11.922 1.00 82.88 99 VAL A CA 1
ATOM 849 C C . VAL A 1 99 ? -6.212 -8.123 -13.045 1.00 82.88 99 VAL A C 1
ATOM 851 O O . VAL A 1 99 ? -5.410 -7.191 -13.152 1.00 82.88 99 VAL A O 1
ATOM 854 N N . PRO A 1 100 ? -7.263 -8.255 -13.877 1.00 80.56 100 PRO A N 1
ATOM 855 C CA . PRO A 1 100 ? -7.476 -7.382 -15.030 1.00 80.56 100 PRO A CA 1
ATOM 856 C C . PRO A 1 100 ? -8.029 -6.001 -14.661 1.00 80.56 100 PRO A C 1
ATOM 858 O O . PRO A 1 100 ? -7.867 -5.072 -15.444 1.00 80.56 100 PRO A O 1
ATOM 861 N N . SER A 1 101 ? -8.670 -5.856 -13.497 1.00 82.94 101 SER A N 1
ATOM 862 C CA . SER A 1 101 ? -9.316 -4.610 -13.079 1.00 82.94 101 SER A CA 1
ATOM 863 C C . SER A 1 101 ? -9.151 -4.341 -11.587 1.00 82.94 101 SER A C 1
ATOM 865 O O . SER A 1 101 ? -8.941 -5.250 -10.773 1.00 82.94 101 SER A O 1
ATOM 867 N N . LEU A 1 102 ? -9.302 -3.069 -11.221 1.00 84.31 102 LEU A N 1
ATOM 868 C CA . LEU A 1 102 ? -9.244 -2.624 -9.833 1.00 84.31 102 LEU A CA 1
ATOM 869 C C . LEU A 1 102 ? -10.344 -3.248 -8.953 1.00 84.31 102 LEU A C 1
ATOM 871 O O . LEU A 1 102 ? -10.138 -3.447 -7.756 1.00 84.31 102 LEU A O 1
ATOM 875 N N . GLU A 1 103 ? -11.508 -3.565 -9.517 1.00 84.50 103 GLU A N 1
ATOM 876 C CA . GLU A 1 103 ? -12.609 -4.197 -8.778 1.00 84.50 103 GLU A CA 1
ATOM 877 C C . GLU A 1 103 ? -12.243 -5.610 -8.324 1.00 84.50 103 GLU A C 1
ATOM 879 O O . GLU A 1 103 ? -12.445 -5.967 -7.162 1.00 84.50 103 GLU A O 1
ATOM 884 N N . VAL A 1 104 ? -11.613 -6.386 -9.212 1.00 86.00 104 VAL A N 1
ATOM 885 C CA . VAL A 1 104 ? -11.121 -7.729 -8.886 1.00 86.00 104 VAL A CA 1
ATOM 886 C C . VAL A 1 104 ? -9.960 -7.642 -7.889 1.00 86.00 104 VAL A C 1
ATOM 888 O O . VAL A 1 104 ? -9.885 -8.460 -6.970 1.00 86.00 104 VAL A O 1
ATOM 891 N N . LEU A 1 105 ? -9.099 -6.618 -7.998 1.00 83.50 105 LEU A N 1
ATOM 892 C CA . LEU A 1 105 ? -8.072 -6.342 -6.986 1.00 83.50 105 LEU A CA 1
ATOM 893 C C . LEU A 1 105 ? -8.698 -6.085 -5.613 1.00 83.50 105 LEU A C 1
ATOM 895 O O . LEU A 1 105 ? -8.209 -6.617 -4.623 1.00 83.50 105 LEU A O 1
ATOM 899 N N . LYS A 1 106 ? -9.777 -5.296 -5.544 1.00 83.12 106 LYS A N 1
ATOM 900 C CA . LYS A 1 106 ? -10.473 -4.975 -4.291 1.00 83.12 106 LYS A CA 1
ATOM 901 C C . LYS A 1 106 ? -11.100 -6.211 -3.653 1.00 83.12 106 LYS A C 1
ATOM 903 O O . LYS A 1 106 ? -10.907 -6.443 -2.467 1.00 83.12 106 LYS A O 1
ATOM 908 N N . ALA A 1 107 ? -11.774 -7.043 -4.443 1.00 83.50 107 ALA A N 1
ATOM 909 C CA . ALA A 1 107 ? -12.351 -8.289 -3.944 1.00 83.50 107 ALA A CA 1
ATOM 910 C C . ALA A 1 107 ? -11.275 -9.232 -3.372 1.00 83.50 107 ALA A C 1
ATOM 912 O O . ALA A 1 107 ? -11.461 -9.834 -2.316 1.00 83.50 107 ALA A O 1
ATOM 913 N N . ARG A 1 108 ? -10.110 -9.325 -4.034 1.00 78.94 108 ARG A N 1
ATOM 914 C CA . ARG A 1 108 ? -8.967 -10.103 -3.525 1.00 78.94 108 ARG A CA 1
ATOM 915 C C . ARG A 1 108 ? -8.301 -9.448 -2.318 1.00 78.94 108 ARG A C 1
ATOM 917 O O . ARG A 1 108 ? -7.848 -10.162 -1.433 1.00 78.94 108 ARG A O 1
ATOM 924 N N . TRP A 1 109 ? -8.251 -8.120 -2.267 1.00 76.69 109 TRP A N 1
ATOM 925 C CA . TRP A 1 109 ? -7.730 -7.349 -1.138 1.00 76.69 109 TRP A CA 1
ATOM 926 C C . TRP A 1 109 ? -8.504 -7.634 0.149 1.00 76.69 109 TRP A C 1
ATOM 928 O O . TRP A 1 109 ? -7.894 -7.951 1.171 1.00 76.69 109 TRP A O 1
ATOM 938 N N . ASP A 1 110 ? -9.835 -7.594 0.071 1.00 72.56 110 ASP A N 1
ATOM 939 C CA . ASP A 1 110 ? -10.716 -7.858 1.209 1.00 72.56 110 ASP A CA 1
ATOM 940 C C . ASP A 1 110 ? -10.570 -9.310 1.716 1.00 72.56 110 ASP A C 1
ATOM 942 O O . ASP A 1 110 ? -10.635 -9.547 2.921 1.00 72.56 110 ASP A O 1
ATOM 946 N N . GLY A 1 111 ? -10.275 -10.270 0.827 1.00 69.88 111 GLY A N 1
ATOM 947 C CA . GLY A 1 111 ? -10.010 -11.670 1.191 1.00 69.88 111 GLY A CA 1
ATOM 948 C C . GLY A 1 111 ? -8.581 -11.973 1.676 1.00 69.88 111 GLY A C 1
ATOM 949 O O . GLY A 1 111 ? -8.398 -12.814 2.551 1.00 69.88 111 GLY A O 1
ATOM 950 N N . ALA A 1 112 ? -7.554 -11.307 1.135 1.00 62.41 112 ALA A N 1
ATOM 951 C CA . ALA A 1 112 ? -6.144 -11.645 1.378 1.00 62.41 112 ALA A CA 1
ATOM 952 C C . ALA A 1 112 ? -5.531 -10.968 2.622 1.00 62.41 112 ALA A C 1
ATOM 954 O O . ALA A 1 112 ? -4.585 -11.500 3.204 1.00 62.41 112 ALA A O 1
ATOM 955 N N . LEU A 1 113 ? -6.047 -9.808 3.055 1.00 59.47 113 LEU A N 1
ATOM 956 C CA . LEU A 1 113 ? -5.481 -9.025 4.172 1.00 59.47 113 LEU A CA 1
ATOM 957 C C . LEU A 1 113 ? -6.206 -9.157 5.513 1.00 59.47 113 LEU A C 1
ATOM 959 O O . LEU A 1 113 ? -5.901 -8.409 6.452 1.00 59.47 113 LEU A O 1
ATOM 963 N N . GLY A 1 114 ? -7.064 -10.168 5.668 1.00 56.56 114 GLY A N 1
ATOM 964 C CA . GLY A 1 114 ? -7.400 -10.668 7.006 1.00 56.56 114 GLY A CA 1
ATOM 965 C C . GLY A 1 114 ? -6.139 -10.965 7.839 1.00 56.56 114 GLY A C 1
ATOM 966 O O . GLY A 1 114 ? -6.147 -10.752 9.046 1.00 56.56 114 GLY A O 1
ATOM 967 N N . ASN A 1 115 ? -5.032 -11.319 7.165 1.00 53.97 115 ASN A N 1
ATOM 968 C CA . ASN A 1 115 ? -3.785 -11.801 7.768 1.00 53.97 115 ASN A CA 1
ATOM 969 C C . ASN A 1 115 ? -2.585 -10.834 7.678 1.00 53.97 115 ASN A C 1
ATOM 971 O O . ASN A 1 115 ? -1.492 -11.189 8.111 1.00 53.97 115 ASN A O 1
ATOM 975 N N . MET A 1 116 ? -2.730 -9.650 7.072 1.00 51.62 116 MET A N 1
ATOM 976 C CA . MET A 1 116 ? -1.653 -8.649 7.015 1.00 51.62 116 MET A CA 1
ATOM 977 C C . MET A 1 116 ? -1.995 -7.462 7.924 1.00 51.62 116 MET A C 1
ATOM 979 O O . MET A 1 116 ? -3.097 -6.910 7.829 1.00 51.62 116 MET A O 1
ATOM 983 N N . VAL A 1 117 ? -0.986 -7.051 8.708 1.00 53.09 117 VAL A N 1
ATOM 984 C CA . VAL A 1 117 ? -0.998 -6.234 9.946 1.00 53.09 117 VAL A CA 1
ATOM 985 C C . VAL A 1 117 ? -1.088 -7.102 11.190 1.00 53.09 117 VAL A C 1
ATOM 987 O O . VAL A 1 117 ? -2.177 -7.661 11.436 1.00 53.09 117 VAL A O 1
#